Protein AF-A0A840BZ38-F1 (afdb_monomer_lite)

Structure (mmCIF, N/CA/C/O backbone):
data_AF-A0A840BZ38-F1
#
_entry.id   AF-A0A840BZ38-F1
#
loop_
_atom_site.group_PDB
_atom_site.id
_atom_site.type_symbol
_atom_site.label_atom_id
_atom_site.label_alt_id
_atom_site.label_comp_id
_atom_site.label_asym_id
_atom_site.label_entity_id
_atom_site.label_seq_id
_atom_site.pdbx_PDB_ins_code
_atom_site.Cartn_x
_atom_site.Cartn_y
_atom_site.Cartn_z
_atom_site.occupancy
_atom_site.B_iso_or_equiv
_atom_site.auth_seq_id
_atom_site.auth_comp_id
_atom_site.auth_asym_id
_atom_site.auth_atom_id
_atom_site.pdbx_PDB_model_num
ATOM 1 N N . MET A 1 1 ? -10.042 14.045 -8.024 1.00 48.31 1 MET A N 1
ATOM 2 C CA . MET A 1 1 ? -9.684 13.900 -6.596 1.00 48.31 1 MET A CA 1
ATOM 3 C C . MET A 1 1 ? -8.310 14.524 -6.387 1.00 48.31 1 MET A C 1
ATOM 5 O O . MET A 1 1 ? -7.362 14.038 -6.986 1.00 48.31 1 MET A O 1
ATOM 9 N N . GLN A 1 2 ? -8.187 15.629 -5.644 1.00 54.16 2 GLN A N 1
ATOM 10 C CA . GLN A 1 2 ? -6.863 16.163 -5.289 1.00 54.16 2 GLN A CA 1
ATOM 11 C C . GLN A 1 2 ? -6.337 15.371 -4.089 1.00 54.16 2 GLN A C 1
ATOM 13 O O . GLN A 1 2 ? -6.955 15.385 -3.027 1.00 54.16 2 GLN A O 1
ATOM 18 N N . LEU A 1 3 ? -5.228 14.658 -4.267 1.00 60.78 3 LEU A N 1
ATOM 19 C CA . LEU A 1 3 ? -4.587 13.883 -3.206 1.00 60.78 3 LEU A CA 1
ATOM 20 C C . LEU A 1 3 ? -4.002 14.847 -2.164 1.00 60.78 3 LEU A C 1
ATOM 22 O O . LEU A 1 3 ? -3.263 15.770 -2.506 1.00 60.78 3 LEU A O 1
ATOM 26 N N . ARG A 1 4 ? -4.362 14.667 -0.890 1.00 70.12 4 ARG A N 1
ATOM 27 C CA . ARG A 1 4 ? -3.896 15.497 0.232 1.00 70.12 4 ARG A CA 1
ATOM 28 C C . ARG A 1 4 ? -3.501 14.601 1.408 1.00 70.12 4 ARG A C 1
ATOM 30 O O . ARG A 1 4 ? -4.136 13.581 1.665 1.00 70.12 4 ARG A O 1
ATOM 37 N N . GLY A 1 5 ? -2.477 15.006 2.158 1.00 76.44 5 GLY A N 1
ATOM 38 C CA . GLY A 1 5 ? -2.076 14.329 3.395 1.00 76.44 5 GLY A CA 1
ATOM 39 C C . GLY A 1 5 ? -1.395 12.964 3.168 1.00 76.44 5 GLY A C 1
ATOM 40 O O . GLY A 1 5 ? -0.540 12.863 2.292 1.00 76.44 5 GLY A O 1
ATOM 41 N N . PRO A 1 6 ? -1.695 11.923 3.971 1.00 80.06 6 PRO A N 1
ATOM 42 C CA . PRO A 1 6 ? -0.965 10.647 3.955 1.00 80.06 6 PRO A CA 1
ATOM 43 C C . PRO A 1 6 ? -1.041 9.881 2.628 1.00 80.06 6 PRO A C 1
ATOM 45 O O . PRO A 1 6 ? -0.175 9.063 2.345 1.00 80.06 6 PRO A O 1
ATOM 48 N N . ASP A 1 7 ? -2.030 10.186 1.798 1.00 82.56 7 ASP A N 1
ATOM 49 C CA . ASP A 1 7 ? -2.238 9.557 0.496 1.00 82.56 7 ASP A CA 1
ATOM 50 C C . ASP A 1 7 ? -1.138 9.979 -0.490 1.00 82.56 7 ASP A C 1
ATOM 52 O O . ASP A 1 7 ? -0.607 9.152 -1.228 1.00 82.56 7 ASP A O 1
ATOM 56 N N . ALA A 1 8 ? -0.732 11.253 -0.432 1.00 83.00 8 ALA A N 1
ATOM 57 C CA . ALA A 1 8 ? 0.389 11.769 -1.213 1.00 83.00 8 ALA A CA 1
ATOM 58 C C . ALA A 1 8 ? 1.710 11.112 -0.786 1.00 83.00 8 ALA A C 1
ATOM 60 O O . ALA A 1 8 ? 2.499 10.730 -1.635 1.00 83.00 8 ALA A O 1
ATOM 61 N N . LEU A 1 9 ? 1.901 10.853 0.516 1.00 84.88 9 LEU A N 1
ATOM 62 C CA . LEU A 1 9 ? 3.119 10.210 1.027 1.00 84.88 9 LEU A CA 1
ATOM 63 C C . LEU A 1 9 ? 3.366 8.809 0.463 1.00 84.88 9 LEU A C 1
ATOM 65 O O . LEU A 1 9 ? 4.524 8.404 0.393 1.00 84.88 9 LEU A O 1
ATOM 69 N N . LEU A 1 10 ? 2.316 8.048 0.136 1.00 90.38 10 LEU A N 1
ATOM 70 C CA . LEU A 1 10 ? 2.496 6.741 -0.494 1.00 90.38 10 LEU A CA 1
ATOM 71 C C . LEU A 1 10 ? 2.825 6.893 -1.980 1.00 90.38 10 LEU A C 1
ATOM 73 O O . LEU A 1 10 ?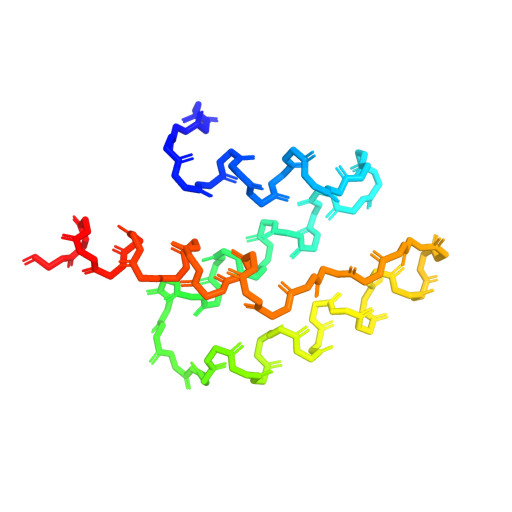 3.719 6.212 -2.471 1.00 90.38 10 LEU A O 1
ATOM 77 N N . LEU A 1 11 ? 2.137 7.803 -2.669 1.00 91.06 11 LEU A N 1
ATOM 78 C CA . LEU A 1 11 ? 2.344 8.049 -4.094 1.00 91.06 11 LEU A CA 1
ATOM 79 C C . LEU A 1 11 ? 3.714 8.666 -4.384 1.00 91.06 11 LEU A C 1
ATOM 81 O O . LEU A 1 11 ? 4.378 8.224 -5.304 1.00 91.06 11 LEU A O 1
ATOM 85 N N . ASP A 1 12 ? 4.217 9.552 -3.526 1.00 90.81 12 ASP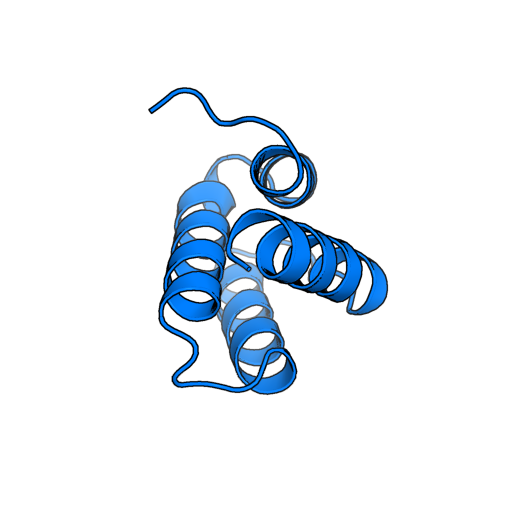 A N 1
ATOM 86 C CA . ASP A 1 12 ? 5.567 10.127 -3.633 1.00 90.81 12 ASP A CA 1
ATOM 87 C C . ASP A 1 12 ? 6.6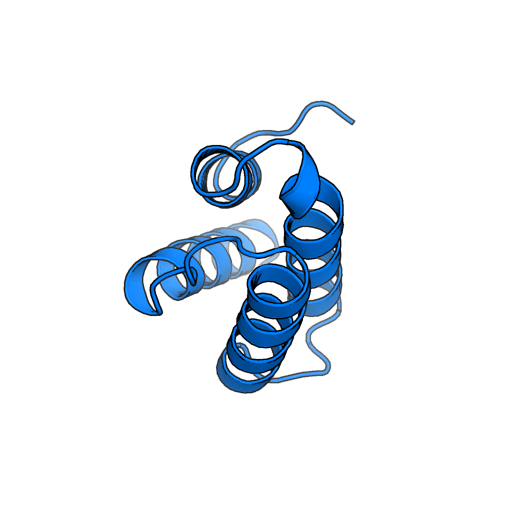94 9.081 -3.481 1.00 90.81 12 ASP A C 1
ATOM 89 O O . ASP A 1 12 ? 7.876 9.390 -3.645 1.00 90.81 12 ASP A O 1
ATOM 93 N N . ARG A 1 13 ? 6.360 7.845 -3.085 1.00 89.19 13 ARG A N 1
ATOM 94 C CA . ARG A 1 13 ? 7.315 6.750 -2.849 1.00 89.19 13 ARG A CA 1
ATOM 95 C C . ARG A 1 13 ? 7.320 5.702 -3.944 1.00 89.19 13 ARG A C 1
ATOM 97 O O . ARG A 1 13 ? 8.169 4.816 -3.902 1.00 89.19 13 ARG A O 1
ATOM 104 N N . VAL A 1 14 ? 6.407 5.807 -4.897 1.00 93.19 14 VAL A N 1
ATOM 105 C CA . VAL A 1 14 ? 6.336 4.929 -6.057 1.00 93.19 14 VAL A CA 1
ATOM 106 C C . VAL A 1 14 ? 6.444 5.777 -7.325 1.00 93.19 14 VAL A C 1
ATOM 108 O O . VAL A 1 14 ? 5.971 6.908 -7.346 1.00 93.19 14 VAL A O 1
ATOM 111 N N . PRO A 1 15 ? 7.090 5.281 -8.389 1.00 95.06 15 PRO A N 1
ATOM 112 C CA . PRO A 1 15 ? 7.057 5.952 -9.678 1.00 95.06 15 PRO A CA 1
ATOM 113 C C . PRO A 1 15 ? 5.642 5.876 -10.278 1.00 95.06 15 PRO A C 1
ATOM 115 O O . PRO A 1 15 ? 4.786 5.118 -9.802 1.00 95.06 15 PRO A O 1
ATOM 118 N N . ALA A 1 16 ? 5.392 6.648 -11.338 1.00 94.56 16 ALA A N 1
ATOM 119 C CA . ALA A 1 16 ? 4.060 6.816 -11.920 1.00 94.56 16 ALA A CA 1
ATOM 120 C C . ALA A 1 16 ? 3.397 5.484 -12.318 1.00 94.56 16 ALA A C 1
ATOM 122 O O . ALA A 1 16 ? 2.191 5.308 -12.139 1.00 94.56 16 ALA A O 1
ATOM 123 N N . GLU A 1 17 ? 4.185 4.513 -12.778 1.00 95.81 17 GLU A N 1
ATOM 124 C CA . GLU A 1 17 ? 3.739 3.177 -13.184 1.00 95.81 17 GLU A CA 1
ATOM 125 C C . GLU A 1 17 ? 3.179 2.351 -12.005 1.00 95.81 17 GLU A C 1
ATOM 127 O O . GLU A 1 17 ? 2.358 1.445 -12.199 1.00 95.81 17 GLU A O 1
ATOM 132 N N . GLY A 1 18 ? 3.592 2.678 -10.775 1.00 97.25 18 GLY A N 1
ATOM 133 C CA . GLY A 1 18 ? 3.135 2.069 -9.522 1.00 97.25 18 GLY A CA 1
ATOM 134 C C . GLY A 1 18 ? 2.001 2.829 -8.828 1.00 97.25 18 GLY A C 1
ATOM 135 O O . GLY A 1 18 ? 1.447 2.335 -7.845 1.00 97.25 18 GLY A O 1
ATOM 136 N N . HIS A 1 19 ? 1.606 4.010 -9.323 1.00 96.00 19 HIS A N 1
ATOM 137 C CA . HIS A 1 19 ? 0.556 4.820 -8.690 1.00 96.00 19 HIS A CA 1
ATOM 138 C C . HIS A 1 19 ? -0.783 4.081 -8.602 1.00 96.00 19 HIS A C 1
ATOM 140 O O . HIS A 1 19 ? -1.493 4.222 -7.610 1.00 96.00 19 HIS A O 1
ATOM 146 N N . GLY A 1 20 ? -1.120 3.272 -9.611 1.00 97.19 20 GLY A N 1
ATOM 147 C CA . GLY A 1 20 ? -2.335 2.455 -9.595 1.00 97.19 20 GLY A CA 1
ATOM 148 C C . GLY A 1 20 ? -2.366 1.464 -8.427 1.00 97.19 20 GLY A C 1
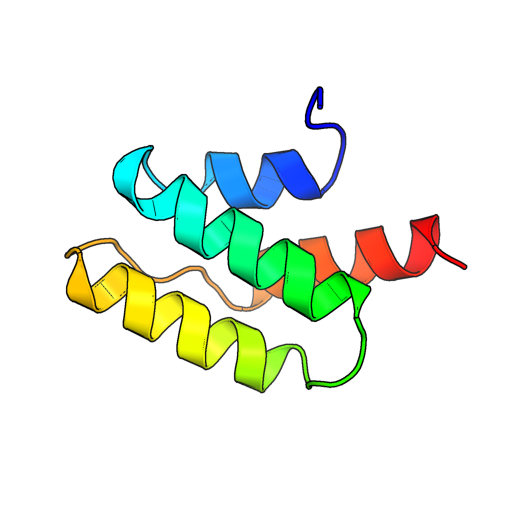ATOM 149 O O . GLY A 1 20 ? -3.386 1.352 -7.753 1.00 97.19 20 GLY A O 1
ATOM 150 N N . ASP A 1 21 ? -1.241 0.808 -8.127 1.00 98.31 21 ASP A N 1
ATOM 151 C CA . ASP A 1 21 ? -1.160 -0.153 -7.018 1.00 98.31 21 ASP A CA 1
ATOM 152 C C . ASP A 1 21 ? -1.147 0.555 -5.663 1.00 98.31 21 ASP A C 1
ATOM 154 O O . ASP A 1 21 ? -1.788 0.106 -4.716 1.00 98.31 21 ASP A O 1
ATOM 158 N N . ALA A 1 22 ? -0.477 1.706 -5.571 1.00 96.56 22 ALA A N 1
ATOM 159 C CA . ALA A 1 22 ? -0.541 2.544 -4.380 1.00 96.56 22 ALA A CA 1
ATOM 160 C C . ALA A 1 22 ? -1.978 3.022 -4.102 1.00 96.56 22 ALA A C 1
ATOM 162 O O . ALA A 1 22 ? -2.432 2.954 -2.962 1.00 96.56 22 ALA A O 1
ATOM 163 N N . LEU A 1 23 ? -2.723 3.451 -5.128 1.00 96.12 23 LEU A N 1
ATOM 164 C CA . LEU A 1 23 ? -4.141 3.808 -5.000 1.00 96.12 23 LEU A CA 1
ATOM 165 C C . LEU A 1 23 ? -5.008 2.608 -4.610 1.00 96.12 23 LEU A C 1
ATOM 167 O O . LEU A 1 23 ? -5.908 2.766 -3.787 1.00 96.12 23 LEU A O 1
ATOM 171 N N . TRP A 1 24 ? -4.720 1.420 -5.142 1.00 97.31 24 TRP A N 1
ATOM 172 C CA . TRP A 1 24 ? -5.372 0.184 -4.713 1.00 97.31 24 TRP A CA 1
ATOM 173 C C . TRP A 1 24 ? -5.146 -0.076 -3.217 1.00 97.31 24 TRP A C 1
ATOM 175 O O . TRP A 1 24 ? -6.113 -0.219 -2.476 1.00 97.31 24 TRP A O 1
ATOM 185 N N . ALA A 1 25 ? -3.899 -0.026 -2.739 1.00 97.31 25 ALA A N 1
ATOM 186 C CA . ALA A 1 25 ? -3.586 -0.252 -1.327 1.00 97.31 25 ALA A CA 1
ATOM 187 C C . ALA A 1 25 ? -4.250 0.788 -0.408 1.00 97.31 25 ALA A C 1
ATOM 189 O O . ALA A 1 25 ? -4.684 0.471 0.701 1.00 97.31 25 ALA A O 1
ATOM 190 N N . LEU A 1 26 ? -4.367 2.034 -0.877 1.00 95.19 26 LEU A N 1
ATOM 191 C CA . LEU A 1 26 ? -5.156 3.066 -0.208 1.00 95.19 26 LEU A CA 1
ATOM 192 C C . LEU A 1 26 ? -6.649 2.684 -0.165 1.00 95.19 26 LEU A C 1
ATOM 194 O O . LEU A 1 26 ? -7.282 2.861 0.873 1.00 95.19 26 LEU A O 1
ATOM 198 N N . GLY A 1 27 ? -7.221 2.146 -1.239 1.00 94.75 27 GLY A N 1
ATOM 199 C CA . GLY A 1 27 ? -8.587 1.611 -1.230 1.00 94.75 27 GLY A CA 1
ATOM 200 C C . GLY A 1 27 ? -8.783 0.542 -0.152 1.00 94.75 27 GLY A C 1
ATOM 201 O O . GLY A 1 27 ? -9.630 0.702 0.724 1.00 94.75 27 GLY A O 1
ATOM 202 N N . GLU A 1 28 ? -7.925 -0.480 -0.137 1.00 96.56 28 GLU A N 1
ATOM 203 C CA . GLU A 1 28 ? -8.000 -1.591 0.825 1.00 96.56 28 GLU A CA 1
ATOM 204 C C . GLU A 1 28 ? -7.906 -1.116 2.288 1.00 96.56 28 GLU A C 1
ATOM 206 O O . GLU A 1 28 ? -8.631 -1.605 3.158 1.00 96.56 28 GLU A O 1
ATOM 211 N N . LEU A 1 29 ? -7.035 -0.135 2.572 1.00 94.56 29 LEU A N 1
ATOM 212 C CA . LEU A 1 29 ? -6.914 0.459 3.909 1.00 94.56 29 LEU A CA 1
ATOM 213 C C . LEU A 1 29 ? -8.212 1.141 4.361 1.00 94.56 29 LEU A C 1
ATOM 215 O O . LEU A 1 29 ? -8.561 1.054 5.537 1.00 94.56 29 LEU A O 1
ATOM 219 N N . SER A 1 30 ? -8.916 1.813 3.448 1.00 92.31 30 SER A N 1
ATOM 220 C CA . SER A 1 30 ? -10.185 2.483 3.754 1.00 92.31 30 SER A CA 1
ATOM 221 C C . SER A 1 30 ? -11.335 1.489 3.940 1.00 92.31 30 SER A C 1
ATOM 223 O O . SER A 1 30 ? -12.237 1.746 4.733 1.00 92.31 30 SER A O 1
ATOM 225 N N . GLU A 1 31 ? -11.297 0.330 3.278 1.00 93.88 31 GLU A N 1
ATOM 226 C CA . GLU A 1 31 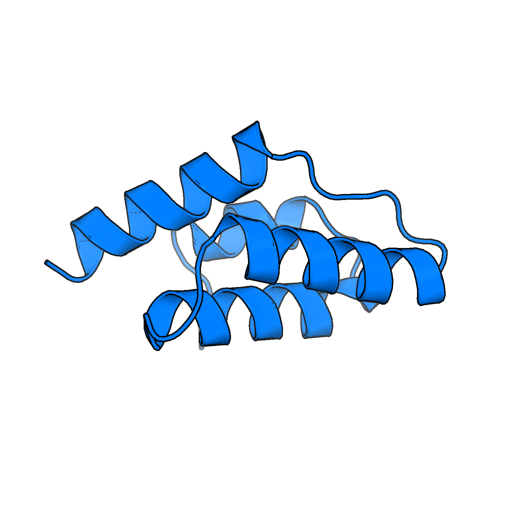? -12.301 -0.721 3.478 1.00 93.88 31 GLU A CA 1
ATOM 227 C C . GLU A 1 31 ? -12.195 -1.419 4.840 1.00 93.88 31 GLU A C 1
ATOM 229 O O . GLU A 1 31 ? -13.188 -1.952 5.332 1.00 93.88 31 GLU A O 1
ATOM 234 N N . ARG A 1 32 ? -11.002 -1.439 5.452 1.00 90.94 32 ARG A N 1
ATOM 235 C CA . ARG A 1 32 ? -10.735 -2.046 6.775 1.00 90.94 32 ARG A CA 1
ATOM 236 C C . ARG A 1 32 ? -11.105 -3.531 6.891 1.00 90.94 32 ARG A C 1
ATOM 238 O O . ARG A 1 32 ? -11.345 -4.031 7.987 1.00 90.94 32 ARG A O 1
ATOM 245 N N . ARG A 1 33 ? -11.124 -4.258 5.771 1.00 96.19 33 ARG A N 1
ATOM 246 C CA . ARG A 1 33 ? -11.439 -5.701 5.729 1.00 96.19 33 ARG A CA 1
ATOM 247 C C . ARG A 1 33 ? -10.209 -6.603 5.795 1.00 96.19 33 ARG A C 1
ATOM 249 O O . ARG A 1 33 ? -10.342 -7.804 6.000 1.00 96.19 33 ARG A O 1
ATOM 256 N N . ARG A 1 34 ? -9.020 -6.036 5.598 1.00 96.25 34 ARG A N 1
ATOM 257 C CA . ARG A 1 34 ? -7.740 -6.751 5.543 1.00 96.25 34 ARG A CA 1
ATOM 258 C C . ARG A 1 34 ? -6.734 -6.106 6.477 1.00 96.25 34 ARG A C 1
ATOM 260 O O . ARG A 1 34 ? -6.843 -4.922 6.797 1.00 96.25 34 ARG A O 1
ATOM 267 N N . THR A 1 35 ? -5.736 -6.875 6.901 1.00 96.31 35 THR A N 1
ATOM 268 C CA . THR A 1 35 ? -4.675 -6.328 7.746 1.00 96.31 35 THR A CA 1
ATOM 269 C C . THR A 1 35 ? -3.730 -5.454 6.921 1.00 96.31 35 THR A C 1
ATOM 271 O O . THR A 1 35 ? -3.452 -5.736 5.755 1.00 96.31 35 THR A O 1
ATOM 274 N N . SER A 1 36 ? -3.156 -4.416 7.536 1.00 96.25 36 SER A N 1
ATOM 275 C CA . SER A 1 36 ? -2.137 -3.586 6.876 1.00 96.25 36 SER A CA 1
ATOM 276 C C . SER A 1 36 ? -0.919 -4.396 6.419 1.00 96.25 36 SER A C 1
ATOM 278 O O . SER A 1 36 ? -0.245 -4.002 5.472 1.00 96.25 36 SER A O 1
ATOM 280 N N . ALA A 1 37 ? -0.612 -5.514 7.088 1.00 97.56 37 ALA A N 1
ATOM 281 C CA . ALA A 1 37 ? 0.485 -6.393 6.700 1.00 97.56 37 ALA A CA 1
ATOM 282 C C . ALA A 1 37 ? 0.184 -7.140 5.393 1.00 97.56 37 ALA A C 1
ATOM 284 O O . ALA A 1 37 ? 1.060 -7.174 4.531 1.00 97.56 37 ALA A O 1
ATOM 285 N N . ASP A 1 38 ? -1.036 -7.661 5.231 1.00 98.38 38 ASP A N 1
ATOM 286 C CA . ASP A 1 38 ? -1.453 -8.360 4.008 1.00 98.38 38 ASP A CA 1
ATOM 287 C C . ASP A 1 38 ? -1.532 -7.398 2.823 1.00 98.38 38 ASP A C 1
ATOM 289 O O . ASP A 1 38 ? -1.058 -7.709 1.732 1.00 98.38 38 ASP A O 1
ATOM 293 N N . ILE A 1 39 ? -2.076 -6.197 3.050 1.00 98.44 39 ILE A N 1
ATOM 294 C CA . ILE A 1 39 ? -2.162 -5.161 2.014 1.00 98.44 39 ILE A CA 1
ATOM 295 C C . ILE A 1 39 ? -0.756 -4.744 1.565 1.00 98.44 39 ILE A C 1
ATOM 297 O O . ILE A 1 39 ? -0.500 -4.625 0.371 1.00 98.44 39 ILE A O 1
ATOM 301 N N . LEU A 1 40 ? 0.176 -4.545 2.505 1.00 98.44 40 LEU A N 1
ATOM 302 C CA . LEU A 1 40 ? 1.561 -4.203 2.176 1.00 98.44 40 LEU A CA 1
ATOM 303 C C . LEU A 1 40 ? 2.274 -5.322 1.410 1.00 98.44 40 LEU A C 1
ATOM 305 O O . LEU A 1 40 ? 3.049 -5.032 0.501 1.00 98.44 40 LEU A O 1
ATOM 309 N N . PHE A 1 41 ? 2.053 -6.577 1.802 1.00 98.56 41 PHE A N 1
ATOM 310 C CA . PHE A 1 41 ? 2.643 -7.727 1.125 1.00 98.56 41 PHE A CA 1
ATOM 311 C C . PHE A 1 41 ? 2.217 -7.755 -0.345 1.00 98.56 41 PHE A C 1
ATOM 313 O O . PHE A 1 41 ? 3.065 -7.717 -1.232 1.00 98.56 41 PHE A O 1
ATOM 320 N N . GLU A 1 42 ? 0.911 -7.699 -0.602 1.00 98.62 42 GLU A N 1
ATOM 321 C CA . GLU A 1 42 ? 0.385 -7.728 -1.966 1.00 98.62 42 GLU A CA 1
ATOM 322 C C . GLU A 1 42 ? 0.744 -6.463 -2.764 1.00 98.62 42 GLU A C 1
ATOM 324 O O . GLU A 1 42 ? 1.042 -6.555 -3.954 1.00 98.62 42 GLU A O 1
ATOM 329 N N . LEU A 1 43 ? 0.783 -5.284 -2.130 1.00 98.50 43 LEU A N 1
ATOM 330 C CA . LEU A 1 43 ? 1.280 -4.066 -2.777 1.00 98.50 43 LEU A CA 1
ATOM 331 C C . LEU A 1 43 ? 2.710 -4.272 -3.291 1.00 98.50 43 LEU A C 1
ATOM 333 O O . LEU A 1 43 ? 3.005 -3.946 -4.437 1.00 98.50 43 LEU A O 1
ATOM 337 N N . ASN A 1 44 ? 3.594 -4.817 -2.457 1.00 98.50 44 ASN A N 1
ATOM 338 C CA . ASN A 1 44 ? 4.985 -5.031 -2.840 1.00 98.50 44 ASN A CA 1
ATOM 339 C C . ASN A 1 44 ? 5.136 -6.099 -3.930 1.00 98.50 44 ASN A C 1
ATOM 341 O O . ASN A 1 44 ? 5.970 -5.909 -4.811 1.00 98.50 44 ASN A O 1
ATOM 345 N N . ASP A 1 45 ? 4.306 -7.145 -3.940 1.00 98.56 45 ASP A N 1
ATOM 346 C CA . ASP A 1 45 ? 4.262 -8.120 -5.041 1.00 98.56 45 ASP A CA 1
ATOM 347 C C . ASP A 1 45 ? 3.833 -7.468 -6.365 1.00 98.56 45 ASP A C 1
ATOM 349 O O . ASP A 1 45 ? 4.475 -7.662 -7.401 1.00 98.56 45 ASP A O 1
ATOM 353 N N . ARG A 1 46 ? 2.788 -6.628 -6.340 1.00 98.25 46 ARG A N 1
ATOM 354 C CA . ARG A 1 46 ? 2.321 -5.877 -7.521 1.00 98.25 46 ARG A CA 1
ATOM 355 C C . ARG A 1 46 ? 3.391 -4.923 -8.058 1.00 98.25 46 ARG A C 1
ATOM 357 O O . ARG A 1 46 ? 3.581 -4.834 -9.271 1.00 98.25 46 ARG A O 1
ATOM 364 N N . LEU A 1 47 ? 4.113 -4.238 -7.169 1.00 98.12 47 LEU A N 1
ATOM 365 C CA . LEU A 1 47 ? 5.229 -3.360 -7.534 1.00 98.12 47 LEU A CA 1
ATOM 366 C C . LEU A 1 47 ? 6.411 -4.156 -8.104 1.00 98.12 47 LEU A C 1
ATOM 368 O O . LEU A 1 47 ? 6.967 -3.776 -9.135 1.00 98.12 47 LEU A O 1
ATOM 372 N N . ALA A 1 48 ? 6.753 -5.292 -7.494 1.00 98.06 48 ALA A N 1
ATOM 373 C CA . ALA A 1 48 ? 7.830 -6.158 -7.958 1.00 98.06 48 ALA A CA 1
ATOM 374 C C . ALA A 1 48 ? 7.559 -6.715 -9.365 1.00 98.06 48 ALA A C 1
ATOM 376 O O . ALA A 1 48 ? 8.467 -6.728 -10.196 1.00 98.06 48 ALA A O 1
ATOM 377 N N . ALA A 1 49 ? 6.310 -7.078 -9.679 1.00 98.12 49 ALA A N 1
ATOM 378 C CA . ALA A 1 49 ? 5.903 -7.508 -11.023 1.00 98.12 49 ALA A CA 1
ATOM 379 C C . ALA A 1 49 ? 6.127 -6.431 -12.107 1.00 98.12 49 ALA A C 1
ATOM 381 O O . ALA A 1 49 ? 6.211 -6.748 -13.292 1.00 98.12 49 ALA A O 1
ATOM 382 N N . LYS A 1 50 ? 6.258 -5.162 -11.703 1.00 97.44 50 LYS A N 1
ATOM 383 C CA . LYS A 1 50 ? 6.569 -4.013 -12.567 1.00 97.44 50 LYS A CA 1
ATOM 384 C C . LYS A 1 50 ? 8.045 -3.597 -12.513 1.00 97.44 50 LYS A C 1
ATOM 386 O O . LYS A 1 50 ? 8.411 -2.591 -13.111 1.00 97.44 50 LYS A O 1
ATOM 391 N N . GLY A 1 51 ? 8.886 -4.32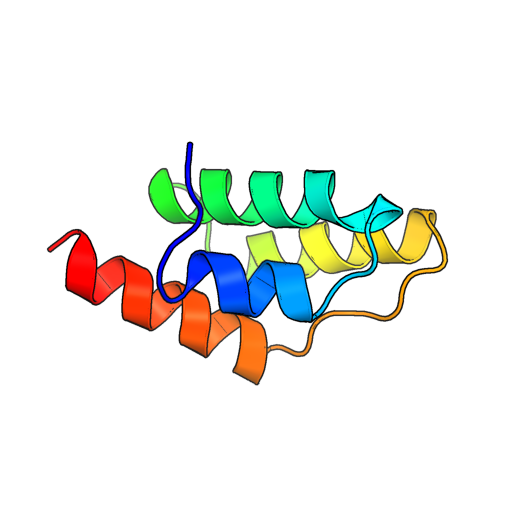7 -11.777 1.00 97.69 51 GLY A N 1
ATOM 392 C CA . GLY A 1 51 ? 10.288 -3.970 -11.543 1.00 97.69 51 GLY A CA 1
ATOM 393 C C . GLY A 1 51 ? 10.481 -2.779 -10.596 1.00 97.69 51 GLY A C 1
ATOM 394 O O . GLY A 1 51 ? 11.549 -2.170 -10.589 1.00 97.69 51 GLY A O 1
ATOM 395 N N . ILE A 1 52 ? 9.465 -2.426 -9.804 1.00 97.69 52 ILE A N 1
ATOM 396 C CA . ILE A 1 52 ? 9.501 -1.297 -8.870 1.00 97.69 52 ILE A CA 1
ATOM 397 C C . ILE A 1 52 ? 9.967 -1.780 -7.492 1.00 97.69 52 ILE A C 1
ATOM 399 O O . ILE A 1 52 ? 9.548 -2.830 -7.004 1.00 97.69 52 ILE A O 1
ATOM 403 N N . ALA A 1 53 ? 10.826 -0.988 -6.845 1.00 96.31 53 ALA A N 1
ATOM 404 C CA . ALA A 1 53 ? 11.322 -1.278 -5.505 1.00 96.31 53 ALA A CA 1
ATOM 405 C C . ALA A 1 53 ? 10.182 -1.336 -4.462 1.00 96.31 53 ALA A C 1
ATOM 407 O O . ALA A 1 53 ? 9.224 -0.562 -4.545 1.00 96.31 53 ALA A O 1
ATOM 408 N N . PRO A 1 54 ? 10.291 -2.206 -3.443 1.00 97.06 54 PRO A N 1
ATOM 409 C CA . PRO A 1 54 ? 9.240 -2.375 -2.450 1.00 97.06 54 PRO A CA 1
ATOM 410 C C . PRO A 1 54 ? 9.095 -1.149 -1.544 1.00 97.06 54 PRO A C 1
ATOM 412 O O . PRO A 1 54 ? 10.068 -0.505 -1.139 1.00 97.06 54 PRO A O 1
ATOM 415 N N . VAL A 1 55 ? 7.860 -0.883 -1.126 1.00 96.38 55 VAL A N 1
ATOM 416 C CA . VAL A 1 55 ? 7.549 0.084 -0.078 1.00 96.38 55 VAL A CA 1
ATOM 417 C C . VAL A 1 55 ? 7.926 -0.512 1.277 1.00 96.38 55 VAL A C 1
ATOM 419 O O . VAL A 1 55 ? 7.525 -1.615 1.657 1.00 96.38 55 VAL A O 1
ATOM 422 N N . LEU A 1 56 ? 8.688 0.258 2.054 1.00 95.56 56 LEU A N 1
ATOM 423 C CA . LEU A 1 56 ? 9.057 -0.114 3.415 1.00 95.56 56 LEU A CA 1
ATOM 424 C C . LEU A 1 56 ? 7.840 -0.133 4.350 1.00 95.56 56 LEU A C 1
ATOM 426 O O . LEU A 1 56 ? 7.015 0.786 4.355 1.00 95.56 56 LEU A O 1
ATOM 430 N N . ARG A 1 57 ? 7.813 -1.117 5.256 1.00 95.88 57 ARG A N 1
ATOM 431 C CA . ARG A 1 57 ? 6.757 -1.281 6.270 1.00 95.88 57 ARG A CA 1
ATOM 432 C C . ARG A 1 57 ? 6.530 -0.038 7.126 1.00 95.88 57 ARG A C 1
ATOM 434 O O . ARG A 1 57 ? 5.389 0.339 7.369 1.00 95.88 57 ARG A O 1
ATOM 441 N N . SER A 1 58 ? 7.597 0.624 7.569 1.00 94.69 58 SER A N 1
ATOM 442 C CA . SER A 1 58 ? 7.496 1.841 8.388 1.00 94.69 58 SER A CA 1
ATOM 443 C C . SER A 1 58 ? 6.870 3.013 7.627 1.00 94.69 58 SER A C 1
ATOM 445 O O . SER A 1 58 ? 6.196 3.854 8.218 1.00 94.69 58 SER A O 1
ATOM 447 N N . THR A 1 59 ? 7.067 3.090 6.311 1.00 92.75 59 THR A N 1
ATOM 448 C CA . THR A 1 59 ? 6.426 4.092 5.452 1.00 92.75 59 THR A CA 1
ATOM 449 C C . THR A 1 59 ? 4.943 3.790 5.301 1.00 92.75 59 THR A C 1
ATOM 451 O O . THR A 1 59 ? 4.124 4.668 5.564 1.00 92.75 59 THR A O 1
ATOM 454 N N . PHE A 1 60 ? 4.594 2.541 4.992 1.00 96.31 60 PHE A N 1
ATOM 455 C CA . PHE A 1 60 ? 3.202 2.121 4.850 1.00 96.31 60 PHE A CA 1
ATOM 456 C C . PHE A 1 60 ? 2.394 2.287 6.147 1.00 96.31 60 PHE A C 1
ATOM 458 O O . PHE A 1 60 ? 1.315 2.876 6.145 1.00 96.31 60 PHE A O 1
ATOM 465 N N . ASN A 1 61 ? 2.950 1.874 7.290 1.00 93.94 61 ASN A N 1
ATOM 466 C CA . ASN A 1 61 ? 2.281 2.004 8.587 1.00 93.94 61 ASN A CA 1
ATOM 467 C C . ASN A 1 61 ? 2.008 3.467 8.967 1.00 93.94 61 ASN A C 1
ATOM 469 O O . ASN A 1 61 ? 0.957 3.765 9.530 1.00 93.94 61 ASN A O 1
ATOM 473 N N . ARG A 1 62 ? 2.912 4.400 8.632 1.00 93.00 62 ARG A N 1
ATOM 474 C CA . ARG A 1 62 ? 2.684 5.840 8.860 1.00 93.00 62 ARG A CA 1
ATOM 475 C C . ARG A 1 62 ? 1.480 6.360 8.074 1.00 93.00 62 ARG A C 1
ATOM 477 O O . ARG A 1 62 ? 0.736 7.187 8.597 1.00 93.00 62 ARG A O 1
ATOM 484 N N . VAL A 1 63 ? 1.282 5.876 6.848 1.00 93.12 63 VAL A N 1
ATOM 485 C CA . VAL A 1 63 ? 0.114 6.212 6.019 1.00 93.12 63 VAL A CA 1
ATOM 486 C C . VAL A 1 63 ? -1.159 5.632 6.635 1.00 93.12 63 VAL A C 1
ATOM 488 O O . VAL A 1 63 ? -2.116 6.375 6.851 1.00 93.12 63 VAL A O 1
ATOM 491 N N . ALA A 1 64 ? -1.143 4.346 7.001 1.00 92.69 64 ALA A N 1
ATOM 492 C CA . ALA A 1 64 ? -2.286 3.656 7.601 1.00 92.69 64 ALA A CA 1
ATOM 493 C C . ALA A 1 64 ? -2.758 4.313 8.912 1.00 92.69 64 ALA A C 1
ATOM 495 O O . ALA A 1 64 ? -3.942 4.604 9.064 1.00 92.69 64 ALA A O 1
ATOM 496 N N . ILE A 1 65 ? -1.835 4.632 9.830 1.00 92.06 65 ILE A N 1
ATOM 497 C CA . ILE A 1 65 ? -2.165 5.288 11.109 1.00 92.06 65 ILE A CA 1
ATOM 498 C C . ILE A 1 65 ? -2.786 6.667 10.873 1.00 92.06 65 ILE A C 1
ATOM 500 O O . ILE A 1 65 ? -3.828 6.987 11.440 1.00 92.06 65 ILE A O 1
ATOM 504 N N . ARG A 1 66 ? -2.175 7.494 10.014 1.00 89.62 66 ARG A N 1
ATOM 505 C CA . ARG A 1 66 ? -2.689 8.844 9.729 1.00 89.62 66 ARG A CA 1
ATOM 506 C C . ARG A 1 66 ? -4.076 8.816 9.096 1.00 89.62 66 ARG A C 1
ATOM 508 O O . ARG A 1 66 ? -4.869 9.717 9.350 1.00 89.62 66 ARG A O 1
ATOM 515 N N . ARG A 1 67 ? -4.371 7.797 8.289 1.00 88.12 67 ARG A N 1
ATOM 516 C CA . ARG A 1 67 ? -5.718 7.579 7.753 1.00 88.12 67 ARG A CA 1
ATOM 517 C C . ARG A 1 67 ? -6.705 7.155 8.829 1.00 88.12 67 ARG A C 1
ATOM 519 O O . ARG A 1 67 ? -7.768 7.756 8.908 1.00 88.12 67 ARG A O 1
ATOM 526 N N . SER A 1 68 ? -6.320 6.220 9.698 1.00 86.06 68 SER A N 1
ATOM 527 C CA . SER A 1 68 ? -7.163 5.795 10.819 1.00 86.06 68 SER A CA 1
ATOM 528 C C . SER A 1 68 ? -7.544 6.957 11.737 1.00 86.06 68 SER A C 1
ATOM 530 O O . SER A 1 68 ? -8.670 6.987 12.205 1.00 86.06 68 SER A O 1
ATOM 532 N N . ILE A 1 69 ? -6.637 7.913 11.972 1.00 85.88 69 ILE A N 1
ATOM 533 C CA . ILE A 1 69 ? -6.921 9.115 12.776 1.00 85.88 69 ILE A CA 1
ATOM 534 C C . ILE A 1 69 ? -7.899 10.063 12.062 1.00 85.88 69 ILE A C 1
ATOM 536 O O . ILE A 1 69 ? -8.701 10.707 12.720 1.00 85.88 69 ILE A O 1
ATOM 540 N N . ARG A 1 70 ? -7.827 10.187 10.728 1.00 78.56 70 ARG A N 1
ATOM 541 C CA . ARG A 1 70 ? -8.679 11.109 9.948 1.00 78.56 70 ARG A CA 1
ATOM 542 C C . ARG A 1 70 ? -10.115 10.606 9.786 1.00 78.56 70 ARG A C 1
ATOM 544 O O . ARG A 1 70 ? -11.021 11.398 9.570 1.00 78.56 70 ARG A O 1
ATOM 551 N N . GLU A 1 71 ? -10.282 9.294 9.767 1.00 71.00 71 GLU A N 1
ATOM 552 C CA . GLU A 1 71 ? -11.553 8.615 9.511 1.00 71.00 71 GLU A CA 1
ATOM 553 C C . GLU A 1 71 ? -12.234 8.122 10.805 1.00 71.00 71 GLU A C 1
ATOM 555 O O . GLU A 1 71 ? -13.191 7.350 10.713 1.00 71.00 71 GLU A O 1
ATOM 560 N N . ALA A 1 72 ? -11.702 8.500 11.971 1.00 64.38 72 ALA A N 1
ATOM 561 C CA . ALA A 1 72 ? -12.286 8.296 13.297 1.00 64.38 72 ALA A CA 1
ATOM 562 C C . ALA A 1 72 ? -12.987 9.580 13.755 1.00 64.38 72 ALA A C 1
ATOM 564 O O . ALA A 1 72 ? -14.060 9.455 14.381 1.00 64.38 72 ALA A O 1
#

Radius of gyration: 11.26 Å; chains: 1; bounding box: 24×24×26 Å

Foldseek 3Di:
DDDDDLLVLQVVQWPPVLNVLSVVLVVVLVVPPDDLVVSQVVSQVVCVVVVIHGDDPVSSVVSSVVVVVVVD

Sequence (72 aa):
MQLRGPDALLLDRVPAEGHGDALWALGELSERRRTSADILFELNDRLAAKGIAPVLRSTFNRVAIRRSIREA

pLDDT: mean 91.17, std 10.5, range [48.31, 98.62]

Organism: NCBI:txid1348468

Secondary structure (DSSP, 8-state):
----THHHHHHTTS-GGGHHHHHHHHHHHHHT-S-HHHHHHHHHHHHHTTTPPPPPHHHHHHHHHHHHHHT-